Protein AF-A0A1G7J253-F1 (afdb_monomer_lite)

Structure (mmCIF, N/CA/C/O backbone):
data_AF-A0A1G7J253-F1
#
_entry.id   AF-A0A1G7J253-F1
#
loop_
_atom_site.group_PDB
_atom_site.id
_atom_site.type_symbol
_atom_site.label_atom_id
_atom_site.label_alt_id
_atom_site.label_comp_id
_atom_site.label_asym_id
_atom_site.label_entity_id
_atom_site.label_seq_id
_atom_site.pdbx_PDB_ins_code
_atom_site.Cartn_x
_atom_site.Cartn_y
_atom_site.Cartn_z
_atom_site.occupancy
_atom_site.B_iso_or_equiv
_atom_site.auth_seq_id
_atom_site.auth_comp_id
_atom_site.auth_asym_id
_atom_site.auth_atom_id
_atom_site.pdbx_PDB_model_num
ATOM 1 N N . MET A 1 1 ? -5.969 12.568 1.006 1.00 63.97 1 MET A N 1
ATOM 2 C CA . MET A 1 1 ? -5.201 11.678 1.886 1.00 63.97 1 MET A CA 1
ATOM 3 C C . MET A 1 1 ? -4.570 12.498 2.996 1.00 63.97 1 MET A C 1
ATOM 5 O O . MET A 1 1 ? -4.062 13.584 2.707 1.00 63.97 1 MET A O 1
ATOM 9 N N . LEU A 1 2 ? -4.660 11.996 4.223 1.00 80.69 2 LEU A N 1
ATOM 10 C CA . LEU A 1 2 ? -4.267 12.603 5.493 1.00 80.69 2 LEU A CA 1
ATOM 11 C C . LEU A 1 2 ? -3.239 11.713 6.224 1.00 80.69 2 LEU A C 1
ATOM 13 O O . LEU A 1 2 ? -3.045 10.557 5.842 1.00 80.69 2 LEU A O 1
ATOM 17 N N . PRO A 1 3 ? -2.541 12.228 7.255 1.00 84.62 3 PRO A N 1
ATOM 18 C CA . PRO A 1 3 ? -1.717 11.389 8.123 1.00 84.62 3 PRO A CA 1
ATOM 19 C C . PRO A 1 3 ? -2.526 10.208 8.672 1.00 84.62 3 PRO A C 1
ATOM 21 O O . PRO A 1 3 ? -3.642 10.406 9.145 1.00 84.62 3 PRO A O 1
ATOM 24 N N . GLY A 1 4 ? -1.973 8.996 8.608 1.00 83.19 4 GLY A N 1
ATOM 25 C CA . GLY A 1 4 ? -2.705 7.775 8.965 1.00 83.19 4 GLY A CA 1
ATOM 26 C C . GLY A 1 4 ? -3.265 6.997 7.770 1.00 83.19 4 GLY A C 1
ATOM 27 O O . GLY A 1 4 ? -3.547 5.808 7.913 1.00 83.19 4 GLY A O 1
ATOM 28 N N . ASP A 1 5 ? -3.329 7.588 6.577 1.00 87.88 5 ASP A N 1
ATOM 29 C CA . ASP A 1 5 ? -3.845 6.881 5.404 1.00 87.88 5 ASP A CA 1
ATOM 30 C C . ASP A 1 5 ? -2.861 5.850 4.847 1.00 87.88 5 ASP A C 1
ATOM 32 O O . ASP A 1 5 ? -1.646 6.047 4.836 1.00 87.88 5 ASP A O 1
ATOM 36 N N . VAL A 1 6 ? -3.409 4.754 4.326 1.00 89.94 6 VAL A N 1
ATOM 37 C CA . VAL A 1 6 ? -2.677 3.756 3.543 1.00 89.94 6 VAL A CA 1
ATOM 38 C C . VAL A 1 6 ? -2.949 4.009 2.065 1.00 89.94 6 VAL A C 1
ATOM 40 O O . VAL A 1 6 ? -4.102 4.149 1.656 1.00 89.94 6 VAL A O 1
ATOM 43 N N . TYR A 1 7 ? -1.895 4.059 1.250 1.00 92.31 7 TYR A N 1
ATOM 44 C CA . TYR A 1 7 ? -2.049 4.138 -0.200 1.00 92.31 7 TYR A CA 1
ATOM 45 C C . TYR A 1 7 ? -2.427 2.755 -0.741 1.00 92.31 7 TYR A C 1
ATOM 47 O O . TYR A 1 7 ? -1.712 1.785 -0.494 1.00 92.31 7 TYR A O 1
ATOM 55 N N . VAL A 1 8 ? -3.553 2.652 -1.446 1.00 93.94 8 VAL A N 1
ATOM 56 C CA . VAL A 1 8 ? -4.046 1.387 -2.004 1.00 93.94 8 VAL A CA 1
ATOM 57 C C . VAL A 1 8 ? -4.279 1.556 -3.496 1.00 93.94 8 VAL A C 1
ATOM 59 O O . VAL A 1 8 ? -4.970 2.485 -3.912 1.00 93.94 8 VAL A O 1
ATOM 62 N N . GLU A 1 9 ? -3.716 0.652 -4.288 1.00 93.44 9 GLU A N 1
ATOM 63 C CA . GLU A 1 9 ? -3.765 0.729 -5.742 1.00 93.44 9 GLU A CA 1
ATOM 64 C C . GLU A 1 9 ? -3.839 -0.659 -6.390 1.00 93.44 9 GLU A C 1
ATOM 66 O O . GLU A 1 9 ? -3.273 -1.641 -5.896 1.00 93.44 9 GLU A O 1
ATOM 71 N N . ASP A 1 10 ? -4.539 -0.710 -7.525 1.00 93.69 10 ASP A N 1
ATOM 72 C CA . ASP A 1 10 ? -4.651 -1.880 -8.382 1.00 93.69 10 ASP A CA 1
ATOM 73 C C . ASP A 1 10 ? -3.981 -1.656 -9.747 1.00 93.69 10 ASP A C 1
ATOM 75 O O . ASP A 1 10 ? -4.455 -0.842 -10.533 1.00 93.69 10 ASP A O 1
ATOM 79 N N . SER A 1 11 ? -2.932 -2.437 -10.028 1.00 92.75 11 SER A N 1
ATOM 80 C CA . SER A 1 11 ? -2.239 -2.524 -11.325 1.00 92.75 11 SER A CA 1
ATOM 81 C C . SER A 1 11 ? -2.455 -3.902 -11.954 1.00 92.75 11 SER A C 1
ATOM 83 O O . SER A 1 11 ? -1.532 -4.556 -12.433 1.00 92.75 11 SER A O 1
ATOM 85 N N . PHE A 1 12 ? -3.684 -4.422 -11.873 1.00 91.56 12 PHE A N 1
ATOM 86 C CA . PHE A 1 12 ? -4.101 -5.702 -12.463 1.00 91.56 12 PHE A CA 1
ATOM 87 C C . PHE A 1 12 ? -3.322 -6.942 -11.976 1.00 91.56 12 PHE A C 1
ATOM 89 O O . PHE A 1 12 ? -3.494 -8.036 -12.514 1.00 91.56 12 PHE A O 1
ATOM 96 N N . GLY A 1 13 ? -2.487 -6.818 -10.939 1.00 92.12 13 GLY A N 1
ATOM 97 C CA . GLY A 1 13 ? -1.540 -7.854 -10.525 1.00 92.12 13 GLY A CA 1
ATOM 98 C C . GLY A 1 13 ? -0.345 -8.019 -11.471 1.00 92.12 13 GLY A C 1
ATOM 99 O O . GLY A 1 13 ? 0.293 -9.072 -11.444 1.00 92.12 13 GLY A O 1
ATOM 100 N N . LYS A 1 14 ? -0.057 -7.019 -12.311 1.00 93.06 14 LYS A N 1
ATOM 101 C CA . LYS A 1 14 ? 1.008 -7.044 -13.315 1.00 93.06 14 LYS A CA 1
ATOM 102 C C . LYS A 1 14 ? 2.386 -7.085 -12.640 1.00 93.06 14 LYS A C 1
ATOM 104 O O . LYS A 1 14 ? 2.665 -6.307 -11.728 1.00 93.06 14 LYS A O 1
ATOM 109 N N . ILE A 1 15 ? 3.238 -8.024 -13.069 1.00 93.19 15 ILE A N 1
ATOM 110 C CA . ILE A 1 15 ? 4.608 -8.180 -12.550 1.00 93.19 15 ILE A CA 1
ATOM 111 C C . ILE A 1 15 ? 5.617 -7.567 -13.513 1.00 93.19 15 ILE A C 1
ATOM 113 O O . ILE A 1 15 ? 6.296 -6.607 -13.155 1.00 93.19 15 ILE A O 1
ATOM 117 N N . ASP A 1 16 ? 5.690 -8.084 -14.736 1.00 93.00 16 ASP A N 1
ATOM 118 C CA . ASP A 1 16 ? 6.492 -7.469 -15.788 1.00 93.00 16 ASP A CA 1
ATOM 119 C C . ASP A 1 16 ? 5.821 -6.181 -16.263 1.00 93.00 16 ASP A C 1
ATOM 121 O O . ASP A 1 16 ? 4.620 -6.164 -16.510 1.00 93.00 16 ASP A O 1
ATOM 125 N N . ALA A 1 17 ? 6.583 -5.096 -16.326 1.00 89.38 17 ALA A N 1
ATOM 126 C CA . ALA A 1 17 ? 6.121 -3.747 -16.631 1.00 89.38 17 ALA A CA 1
ATOM 127 C C . ALA A 1 17 ? 4.981 -3.195 -15.742 1.00 89.38 17 ALA A C 1
ATOM 129 O O . ALA A 1 17 ? 4.347 -2.205 -16.095 1.00 89.38 17 ALA A O 1
ATOM 130 N N . GLY A 1 18 ? 4.738 -3.796 -14.570 1.00 86.69 18 GLY A N 1
ATOM 131 C CA . GLY A 1 18 ? 3.723 -3.376 -13.586 1.00 86.69 18 GLY A CA 1
ATOM 132 C C . GLY A 1 18 ? 4.281 -2.551 -12.422 1.00 86.69 18 GLY A C 1
ATOM 133 O O . GLY A 1 18 ? 3.703 -2.514 -11.340 1.00 86.69 18 GLY A O 1
ATOM 134 N N . THR A 1 19 ? 5.452 -1.937 -12.598 1.00 87.69 19 THR A N 1
ATOM 135 C CA . THR A 1 19 ? 6.274 -1.388 -11.508 1.00 87.69 19 THR A CA 1
ATOM 136 C C . THR A 1 19 ? 6.030 0.100 -11.246 1.00 87.69 19 THR A C 1
ATOM 138 O O . THR A 1 19 ? 6.974 0.905 -11.312 1.00 87.69 19 THR A O 1
ATOM 141 N N . LEU A 1 20 ? 4.789 0.510 -10.957 1.00 87.88 20 LEU A N 1
ATOM 142 C CA . LEU A 1 20 ? 4.548 1.898 -10.531 1.00 87.88 20 LEU A CA 1
ATOM 143 C C . LEU A 1 20 ? 5.233 2.177 -9.183 1.00 87.88 20 LEU A C 1
ATOM 145 O O . LEU A 1 20 ? 5.780 3.263 -8.957 1.00 87.88 20 LEU A O 1
ATOM 149 N N . MET A 1 21 ? 5.273 1.174 -8.301 1.00 92.44 21 MET A N 1
ATOM 150 C CA . MET A 1 21 ? 5.865 1.312 -6.980 1.00 92.44 21 MET A CA 1
ATOM 151 C C . MET A 1 21 ? 7.396 1.319 -7.013 1.00 92.44 21 MET A C 1
ATOM 153 O O . MET A 1 21 ? 8.055 0.289 -7.142 1.00 92.44 21 MET A O 1
ATOM 157 N N . GLY A 1 22 ? 7.970 2.512 -6.854 1.00 90.25 22 GLY A N 1
ATOM 158 C CA . GLY A 1 22 ? 9.411 2.742 -6.763 1.00 90.25 22 GLY A CA 1
ATOM 159 C C . GLY A 1 22 ? 9.788 3.706 -5.637 1.00 90.25 22 GLY A C 1
ATOM 160 O O . GLY A 1 22 ? 8.933 4.279 -4.964 1.00 90.25 22 GLY A O 1
ATOM 161 N N . ALA A 1 23 ? 11.092 3.929 -5.455 1.00 90.75 23 ALA A N 1
ATOM 162 C CA . ALA A 1 23 ? 11.640 4.690 -4.326 1.00 90.75 23 ALA A CA 1
ATOM 163 C C . ALA A 1 23 ? 11.072 6.116 -4.175 1.00 90.75 23 ALA A C 1
ATOM 165 O O . ALA A 1 23 ? 10.816 6.558 -3.057 1.00 90.75 23 ALA A O 1
ATOM 166 N N . ILE A 1 24 ? 10.851 6.830 -5.286 1.00 92.38 24 ILE A N 1
ATOM 167 C CA . ILE A 1 24 ? 10.324 8.207 -5.274 1.00 92.38 24 ILE A CA 1
ATOM 168 C C . ILE A 1 24 ? 8.884 8.229 -4.760 1.00 92.38 24 ILE A C 1
ATOM 170 O O . ILE A 1 24 ? 8.550 9.024 -3.879 1.00 92.38 24 ILE A O 1
ATOM 174 N N . LEU A 1 25 ? 8.039 7.340 -5.288 1.00 92.00 25 LEU A N 1
ATOM 175 C CA . LEU A 1 25 ? 6.645 7.238 -4.876 1.00 92.00 25 LEU A CA 1
ATOM 176 C C . LEU A 1 25 ? 6.543 6.771 -3.420 1.00 92.00 25 LEU A C 1
ATOM 178 O O . LEU A 1 25 ? 5.848 7.408 -2.634 1.00 92.00 25 LEU A O 1
ATOM 182 N N . ALA A 1 26 ? 7.316 5.754 -3.029 1.00 91.94 26 ALA A N 1
ATOM 183 C CA . ALA A 1 26 ? 7.397 5.286 -1.646 1.00 91.94 26 ALA A CA 1
ATOM 184 C C . ALA A 1 26 ? 7.795 6.410 -0.674 1.00 91.94 26 ALA A C 1
ATOM 186 O O . ALA A 1 26 ? 7.135 6.621 0.343 1.00 91.94 26 ALA A O 1
ATOM 187 N N . THR A 1 27 ? 8.825 7.190 -1.019 1.00 92.62 27 THR A N 1
ATOM 188 C CA . THR A 1 27 ? 9.256 8.343 -0.211 1.00 92.62 27 THR A CA 1
ATOM 189 C C . THR A 1 27 ? 8.151 9.392 -0.121 1.00 92.62 27 THR A C 1
ATOM 191 O O . THR A 1 27 ? 7.859 9.885 0.962 1.00 92.62 27 THR A O 1
ATOM 194 N N . SER A 1 28 ? 7.483 9.692 -1.237 1.00 91.81 28 SER A N 1
ATOM 195 C CA . SER A 1 28 ? 6.405 10.687 -1.286 1.00 91.81 28 SER A CA 1
ATOM 196 C C . SER A 1 28 ? 5.186 10.277 -0.454 1.00 91.81 28 SER A C 1
ATOM 198 O O . SER A 1 28 ? 4.612 11.114 0.241 1.00 91.81 28 SER A O 1
ATOM 200 N N . ILE A 1 29 ? 4.799 8.998 -0.499 1.00 89.38 29 ILE A N 1
ATOM 201 C CA . ILE A 1 29 ? 3.725 8.431 0.330 1.00 89.38 29 ILE A CA 1
ATOM 202 C C . ILE A 1 29 ? 4.110 8.548 1.805 1.00 89.38 29 ILE A C 1
ATOM 204 O O . ILE A 1 29 ? 3.355 9.110 2.601 1.00 89.38 29 ILE A O 1
ATOM 208 N N . TYR A 1 30 ? 5.309 8.083 2.162 1.00 90.69 30 TYR A N 1
ATOM 209 C CA . TYR A 1 30 ? 5.749 8.065 3.550 1.00 90.69 30 TYR A CA 1
ATOM 210 C C . TYR A 1 30 ? 5.869 9.473 4.143 1.00 90.69 30 TYR A C 1
ATOM 212 O O . TYR A 1 30 ? 5.351 9.727 5.228 1.00 90.69 30 TYR A O 1
ATOM 220 N N . SER A 1 31 ? 6.471 10.417 3.415 1.00 89.38 31 SER A N 1
ATOM 221 C CA . SER A 1 31 ? 6.616 11.807 3.861 1.00 89.38 31 SER A CA 1
ATOM 222 C C . SER A 1 31 ? 5.283 12.525 4.072 1.00 89.38 31 SER A C 1
ATOM 224 O O . SER A 1 31 ? 5.233 13.478 4.844 1.00 89.38 31 SER A O 1
ATOM 226 N N . ARG A 1 32 ? 4.209 12.102 3.393 1.00 86.31 32 ARG A N 1
ATOM 227 C CA . ARG A 1 32 ? 2.893 12.745 3.503 1.00 86.31 32 ARG A CA 1
ATOM 228 C C . ARG A 1 32 ? 1.976 12.090 4.527 1.00 86.31 32 ARG A C 1
ATOM 230 O O . ARG A 1 32 ? 1.216 12.804 5.174 1.00 86.31 32 ARG A O 1
ATOM 237 N N . PHE A 1 33 ? 2.013 10.764 4.652 1.00 82.50 33 PHE A N 1
ATOM 238 C CA . PHE A 1 33 ? 0.999 10.025 5.416 1.00 82.50 33 PHE A CA 1
ATOM 239 C C . PHE A 1 33 ? 1.570 9.221 6.582 1.00 82.50 33 PHE A C 1
ATOM 241 O O . PHE A 1 33 ? 0.814 8.794 7.452 1.00 82.50 33 PHE A O 1
ATOM 248 N N . GLY A 1 34 ? 2.893 9.029 6.623 1.00 83.50 34 GLY A N 1
ATOM 249 C CA . GLY A 1 34 ? 3.576 8.288 7.686 1.00 83.50 34 GLY A CA 1
ATOM 250 C C . GLY A 1 34 ? 3.313 6.779 7.681 1.00 83.50 34 GLY A C 1
ATOM 251 O O . GLY A 1 34 ? 3.699 6.091 8.622 1.00 83.50 34 GLY A O 1
ATOM 252 N N . ASN A 1 35 ? 2.666 6.264 6.634 1.00 86.88 35 ASN A N 1
ATOM 253 C CA . ASN A 1 35 ? 2.254 4.872 6.491 1.00 86.88 35 ASN A CA 1
ATOM 254 C C . ASN A 1 35 ? 2.745 4.272 5.170 1.00 86.88 35 ASN A C 1
ATOM 256 O O . ASN A 1 35 ? 3.560 4.854 4.453 1.00 86.88 35 ASN A O 1
ATOM 260 N N . GLY A 1 36 ? 2.283 3.053 4.912 1.00 89.44 36 GLY A N 1
ATOM 261 C CA . GLY A 1 36 ? 2.703 2.209 3.813 1.00 89.44 36 GLY A CA 1
ATOM 262 C C . GLY A 1 36 ? 1.799 2.211 2.584 1.00 89.44 36 GLY A C 1
ATOM 263 O O . GLY A 1 36 ? 0.937 3.072 2.389 1.00 89.44 36 GLY A O 1
ATOM 264 N N . VAL A 1 37 ? 2.008 1.177 1.774 1.00 92.38 37 VAL A N 1
ATOM 265 C CA . VAL A 1 37 ? 1.284 0.906 0.536 1.00 92.38 37 VAL A CA 1
ATOM 266 C C . VAL A 1 37 ? 0.792 -0.538 0.466 1.00 92.38 37 VAL A C 1
ATOM 268 O O . VAL A 1 37 ? 1.500 -1.469 0.854 1.00 92.38 37 VAL A O 1
ATOM 271 N N . VAL A 1 38 ? -0.401 -0.710 -0.098 1.00 93.69 38 VAL A N 1
ATOM 272 C CA . VAL A 1 38 ? -0.890 -1.961 -0.677 1.00 93.69 38 VAL A CA 1
ATOM 273 C C . VAL A 1 38 ? -1.006 -1.774 -2.187 1.00 93.69 38 VAL A C 1
ATOM 275 O O . VAL A 1 38 ? -1.847 -1.015 -2.657 1.00 93.69 38 VAL A O 1
ATOM 278 N N . PHE A 1 39 ? -0.164 -2.461 -2.949 1.00 93.38 39 PHE A N 1
ATOM 279 C CA . PHE A 1 39 ? -0.086 -2.326 -4.399 1.00 93.38 39 PHE A CA 1
ATOM 280 C C . PHE A 1 39 ? -0.290 -3.689 -5.061 1.00 93.38 39 PHE A C 1
ATOM 282 O O . PHE A 1 39 ? 0.513 -4.608 -4.887 1.00 93.38 39 PHE A O 1
ATOM 289 N N . ASN A 1 40 ? -1.373 -3.845 -5.826 1.00 94.19 40 ASN A N 1
ATOM 290 C CA . ASN A 1 40 ? -1.621 -5.061 -6.600 1.00 94.19 40 ASN A CA 1
ATOM 291 C C . ASN A 1 40 ? -0.840 -5.032 -7.925 1.00 94.19 40 ASN A C 1
ATOM 293 O O . ASN A 1 40 ? -1.425 -4.979 -9.003 1.00 94.19 40 ASN A O 1
ATOM 297 N N . GLY A 1 41 ? 0.483 -5.074 -7.812 1.00 92.81 41 GLY A N 1
ATOM 298 C CA . GLY A 1 41 ? 1.459 -5.100 -8.900 1.00 92.81 41 GLY A CA 1
ATOM 299 C C . GLY A 1 41 ? 2.861 -5.334 -8.332 1.00 92.81 41 GLY A C 1
ATOM 300 O O . GLY A 1 41 ? 2.999 -5.669 -7.149 1.00 92.81 41 GLY A O 1
ATOM 301 N N . SER A 1 42 ? 3.905 -5.175 -9.142 1.00 93.44 42 SER A N 1
ATOM 302 C CA . SER A 1 42 ? 5.293 -5.347 -8.698 1.00 93.44 42 SER A CA 1
ATOM 303 C C . SER A 1 42 ? 5.954 -4.049 -8.223 1.00 93.44 42 SER A C 1
ATOM 305 O O . SER A 1 42 ? 5.621 -2.952 -8.652 1.00 93.44 42 SER A O 1
ATOM 307 N N . ALA A 1 43 ? 6.935 -4.142 -7.330 1.00 92.88 43 ALA A N 1
ATOM 308 C CA . ALA A 1 43 ? 7.775 -2.995 -6.984 1.00 92.88 43 ALA A CA 1
ATOM 309 C C . ALA A 1 43 ? 9.173 -3.087 -7.590 1.00 92.88 43 ALA A C 1
ATOM 311 O O . ALA A 1 43 ? 9.671 -4.155 -7.943 1.00 92.88 43 ALA A O 1
ATOM 312 N N . ARG A 1 44 ? 9.842 -1.938 -7.629 1.00 93.25 44 ARG A N 1
ATOM 313 C CA . ARG A 1 44 ? 11.251 -1.801 -8.001 1.00 93.25 44 ARG A CA 1
ATOM 314 C C . ARG A 1 44 ? 12.022 -1.009 -6.952 1.00 93.25 44 ARG A C 1
ATOM 316 O O . ARG A 1 44 ? 11.442 -0.390 -6.064 1.00 93.25 44 ARG A O 1
ATOM 323 N N . ASN A 1 45 ? 13.349 -0.990 -7.078 1.00 89.69 45 ASN A N 1
ATOM 324 C CA . ASN A 1 45 ? 14.245 -0.242 -6.185 1.00 89.69 45 ASN A CA 1
ATOM 325 C C . ASN A 1 45 ? 14.126 -0.666 -4.704 1.00 89.69 45 ASN A C 1
ATOM 327 O O . ASN A 1 45 ? 14.146 0.172 -3.800 1.00 89.69 45 ASN A O 1
ATOM 331 N N . LEU A 1 46 ? 14.043 -1.979 -4.465 1.00 86.56 46 LEU A N 1
ATOM 332 C CA . LEU A 1 46 ? 13.933 -2.605 -3.144 1.00 86.56 46 LEU A CA 1
ATOM 333 C C . LEU A 1 46 ? 14.908 -2.059 -2.099 1.00 86.56 46 LEU A C 1
ATOM 335 O O . LEU A 1 46 ? 14.514 -1.770 -0.973 1.00 86.56 46 LEU A O 1
ATOM 339 N N . GLU A 1 47 ? 16.173 -1.883 -2.480 1.00 88.88 47 GLU A N 1
ATOM 340 C CA . GLU A 1 47 ? 17.213 -1.391 -1.576 1.00 88.88 47 GLU A CA 1
ATOM 341 C C . GLU A 1 47 ? 16.900 0.019 -1.055 1.00 88.88 47 GLU A C 1
ATOM 343 O O . GLU A 1 47 ? 17.110 0.324 0.117 1.00 88.88 47 GLU A O 1
ATOM 348 N N . SER A 1 48 ? 16.375 0.894 -1.915 1.00 90.00 48 SER A N 1
ATOM 349 C CA . SER A 1 48 ? 16.000 2.255 -1.535 1.00 90.00 48 SER A CA 1
ATOM 350 C C . SER A 1 48 ? 14.728 2.269 -0.692 1.00 90.00 48 SER A C 1
ATOM 352 O O . SER A 1 48 ? 14.674 2.988 0.301 1.00 90.00 48 SER A O 1
ATOM 354 N N . ILE A 1 49 ? 13.727 1.459 -1.054 1.00 88.44 49 ILE A N 1
ATOM 355 C CA . ILE A 1 49 ? 12.467 1.355 -0.305 1.00 88.44 49 ILE A CA 1
ATOM 356 C C . ILE A 1 49 ? 12.727 0.805 1.105 1.00 88.44 49 ILE A C 1
ATOM 358 O O . ILE A 1 49 ? 12.238 1.369 2.080 1.00 88.44 49 ILE A O 1
ATOM 362 N N . GLY A 1 50 ? 13.566 -0.226 1.236 1.00 87.25 50 GLY A N 1
ATOM 363 C CA . GLY A 1 50 ? 13.916 -0.831 2.526 1.00 87.25 50 GLY A CA 1
ATOM 364 C C . GLY A 1 50 ? 14.664 0.101 3.488 1.00 87.25 50 GLY A C 1
ATOM 365 O O . GLY A 1 50 ? 14.687 -0.151 4.691 1.00 87.25 50 GLY A O 1
ATOM 366 N N . LYS A 1 51 ? 15.246 1.205 2.996 1.00 91.94 51 LYS A N 1
ATOM 367 C CA . LYS A 1 51 ? 15.891 2.232 3.837 1.00 91.94 51 LYS A CA 1
ATOM 368 C C . LYS A 1 51 ? 14.882 3.173 4.508 1.00 91.94 51 LYS A C 1
ATOM 370 O O . LYS A 1 51 ? 15.247 3.868 5.458 1.00 91.94 51 LYS A O 1
ATOM 375 N N . ILE A 1 52 ? 13.626 3.200 4.055 1.00 88.88 52 ILE A N 1
ATOM 376 C CA . ILE A 1 52 ? 12.578 4.060 4.613 1.00 88.88 52 ILE A CA 1
ATOM 377 C C . ILE A 1 52 ? 12.041 3.419 5.901 1.00 88.88 52 ILE A C 1
ATOM 379 O O . ILE A 1 52 ? 11.134 2.588 5.891 1.00 88.88 52 ILE A O 1
ATOM 383 N N . LYS A 1 53 ? 12.622 3.795 7.046 1.00 88.00 53 LYS A N 1
ATOM 384 C CA . LYS A 1 53 ? 12.222 3.262 8.359 1.00 88.00 53 LYS A CA 1
ATOM 385 C C . LYS A 1 53 ? 10.748 3.549 8.637 1.00 88.00 53 LYS A C 1
ATOM 387 O O . LYS A 1 53 ? 10.372 4.711 8.705 1.00 88.00 53 LYS A O 1
ATOM 392 N N . GLY A 1 54 ? 9.960 2.500 8.872 1.00 85.12 54 GLY A N 1
ATOM 393 C CA . GLY A 1 54 ? 8.531 2.596 9.197 1.00 85.12 54 GLY A CA 1
ATOM 394 C C . GLY A 1 54 ? 7.594 2.454 7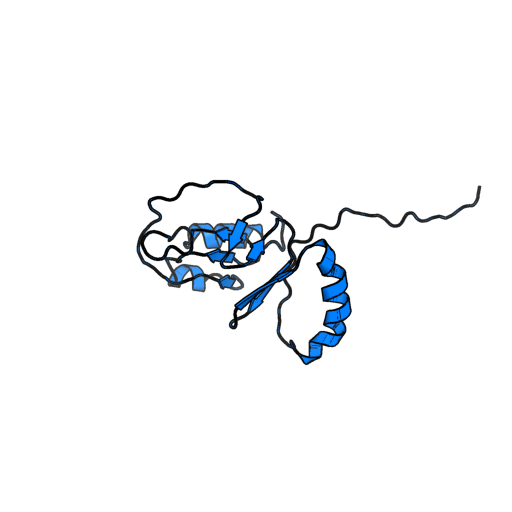.995 1.00 85.12 54 GLY A C 1
ATOM 395 O O . GLY A 1 54 ? 6.393 2.285 8.195 1.00 85.12 54 GLY A O 1
ATOM 396 N N . PHE A 1 55 ? 8.127 2.458 6.771 1.00 87.44 55 PHE A N 1
ATOM 397 C CA . PHE A 1 55 ? 7.343 2.231 5.565 1.00 87.44 55 PHE A CA 1
ATOM 398 C C . PHE A 1 55 ? 7.107 0.736 5.344 1.00 87.44 55 PHE A C 1
ATOM 400 O O . PHE A 1 55 ? 8.052 -0.047 5.260 1.00 87.44 55 PHE A O 1
ATOM 407 N N . ASN A 1 56 ? 5.840 0.347 5.223 1.00 86.62 56 ASN A N 1
ATOM 408 C CA . ASN A 1 56 ? 5.452 -1.023 4.901 1.00 86.62 56 ASN A CA 1
ATOM 409 C C . ASN A 1 56 ? 4.941 -1.074 3.462 1.00 86.62 56 ASN A C 1
ATOM 411 O O . ASN A 1 56 ? 4.042 -0.318 3.108 1.00 86.62 56 ASN A O 1
ATOM 415 N N . ALA A 1 57 ? 5.474 -1.973 2.642 1.00 89.88 57 ALA A N 1
ATOM 416 C CA . ALA A 1 57 ? 5.002 -2.173 1.277 1.00 89.88 57 ALA A CA 1
ATOM 417 C C . ALA A 1 57 ? 4.509 -3.605 1.103 1.00 89.88 57 ALA A C 1
ATOM 419 O O . ALA A 1 57 ? 5.277 -4.551 1.262 1.00 89.88 57 ALA A O 1
ATOM 420 N N . PHE A 1 58 ? 3.235 -3.748 0.754 1.00 91.75 58 PHE A N 1
ATOM 421 C CA . PHE A 1 58 ? 2.647 -5.013 0.343 1.00 91.75 58 PHE A CA 1
ATOM 422 C C . PHE A 1 58 ? 2.466 -4.982 -1.165 1.00 91.75 58 PHE A C 1
ATOM 424 O O . PHE A 1 58 ? 1.659 -4.211 -1.681 1.00 91.75 58 PHE A O 1
ATOM 431 N N . VAL A 1 59 ? 3.253 -5.796 -1.856 1.00 92.56 59 VAL A N 1
ATOM 432 C CA . VAL A 1 59 ? 3.314 -5.862 -3.318 1.00 92.56 59 VAL A CA 1
ATOM 433 C C . VAL A 1 59 ? 3.213 -7.315 -3.759 1.00 92.56 59 VAL A C 1
ATOM 435 O O . VAL A 1 59 ? 3.408 -8.221 -2.948 1.00 92.56 59 VAL A O 1
ATOM 438 N N . ARG A 1 60 ? 2.886 -7.555 -5.029 1.00 91.25 60 ARG A N 1
ATOM 439 C CA . ARG A 1 60 ? 2.778 -8.919 -5.562 1.00 91.25 60 ARG A CA 1
ATOM 440 C C . ARG A 1 60 ? 4.131 -9.586 -5.755 1.00 91.25 60 ARG A C 1
ATOM 442 O O . ARG A 1 60 ? 4.258 -10.758 -5.426 1.00 91.25 60 ARG A O 1
ATOM 449 N N . ASP A 1 61 ? 5.094 -8.848 -6.294 1.00 93.44 61 ASP A N 1
ATOM 450 C CA . ASP A 1 61 ? 6.463 -9.313 -6.522 1.00 93.44 61 ASP A CA 1
ATOM 451 C C . ASP A 1 61 ? 7.387 -8.113 -6.797 1.00 93.44 61 ASP A C 1
ATOM 453 O O . ASP A 1 61 ? 7.000 -6.953 -6.617 1.00 93.44 61 ASP A O 1
ATOM 457 N N . PHE A 1 62 ? 8.599 -8.379 -7.268 1.00 91.56 62 PHE A N 1
ATOM 458 C CA . PHE A 1 62 ? 9.578 -7.384 -7.664 1.00 91.56 62 PHE A CA 1
ATOM 459 C C . PHE A 1 62 ? 10.020 -7.592 -9.103 1.00 91.56 62 PHE A C 1
ATOM 461 O O . PHE A 1 62 ? 10.286 -8.711 -9.535 1.00 91.56 62 PHE A O 1
ATOM 468 N N . HIS A 1 63 ? 10.138 -6.496 -9.845 1.00 93.19 63 HIS A N 1
ATOM 469 C CA . HIS A 1 63 ? 10.607 -6.536 -11.223 1.00 93.19 63 HIS A CA 1
ATOM 470 C C . HIS A 1 63 ? 11.434 -5.277 -11.538 1.00 93.19 63 HIS A C 1
ATOM 472 O O . HIS A 1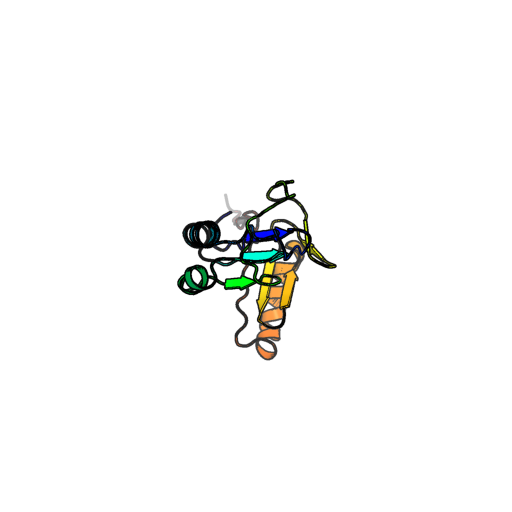 63 ? 11.130 -4.205 -11.014 1.00 93.19 63 HIS A O 1
ATOM 478 N N . PRO A 1 64 ? 12.516 -5.365 -12.335 1.00 90.06 64 PRO A N 1
ATOM 479 C CA . PRO A 1 64 ? 13.374 -4.215 -12.630 1.00 90.06 64 PRO A CA 1
ATOM 480 C C . PRO A 1 64 ? 12.841 -3.304 -13.747 1.00 90.06 64 PRO A C 1
ATOM 482 O O . PRO A 1 64 ? 13.448 -2.264 -14.002 1.00 90.06 64 PRO A O 1
ATOM 485 N N . SER A 1 65 ? 11.756 -3.690 -14.426 1.00 90.25 65 SER A N 1
ATOM 486 C CA . SER A 1 65 ? 11.128 -2.901 -15.496 1.00 90.25 65 SER A CA 1
ATOM 487 C C . SER A 1 65 ? 10.643 -1.531 -15.004 1.00 90.25 65 SER A C 1
ATOM 489 O O . SER A 1 65 ? 10.673 -1.219 -13.813 1.00 90.25 65 SER A O 1
ATOM 491 N N . PHE A 1 66 ? 10.178 -0.706 -15.939 1.00 87.88 66 PHE A N 1
ATOM 492 C CA . PHE A 1 66 ? 9.360 0.468 -15.645 1.00 87.88 66 PHE A CA 1
ATOM 493 C C . PHE A 1 66 ? 7.895 0.189 -16.005 1.00 87.88 66 PHE A C 1
ATOM 495 O O . PHE A 1 66 ? 7.588 -0.853 -16.573 1.00 87.88 66 PHE A O 1
ATOM 502 N N . LEU A 1 67 ? 6.987 1.086 -15.616 1.00 91.69 67 LEU A N 1
ATOM 503 C CA . LEU A 1 67 ? 5.558 0.928 -15.880 1.00 91.69 67 LEU A CA 1
ATOM 504 C C . LEU A 1 67 ? 5.260 1.072 -17.380 1.00 91.69 67 LEU A C 1
ATOM 506 O O . LEU A 1 67 ? 5.582 2.110 -17.960 1.00 91.69 67 LEU A O 1
ATOM 510 N N . GLU A 1 68 ? 4.588 0.087 -17.973 1.00 93.00 68 GLU A N 1
ATOM 511 C CA . GLU A 1 68 ? 4.113 0.136 -19.361 1.00 93.00 68 GLU A CA 1
ATOM 512 C C . GLU A 1 68 ? 2.663 -0.346 -19.468 1.00 93.00 68 GLU A C 1
ATOM 514 O O . GLU A 1 68 ? 2.211 -1.181 -18.685 1.00 93.00 68 GLU A O 1
ATOM 519 N N . GLU A 1 69 ? 1.949 0.144 -20.486 1.00 90.94 69 GLU A N 1
ATOM 520 C CA . GLU A 1 69 ? 0.579 -0.275 -20.844 1.00 90.94 69 GLU A CA 1
ATOM 521 C C . GLU A 1 69 ? -0.472 -0.090 -19.733 1.00 90.94 69 GLU A C 1
ATOM 523 O O . GLU A 1 69 ? -1.511 -0.748 -19.729 1.00 90.94 69 GLU A O 1
ATOM 528 N N . GLU A 1 70 ? -0.228 0.828 -18.801 1.00 90.12 70 GLU A N 1
ATOM 529 C CA . GLU A 1 70 ? -1.168 1.195 -17.746 1.00 90.12 70 GLU A CA 1
ATOM 530 C C . GLU A 1 70 ? -1.450 2.698 -17.780 1.00 90.12 70 GLU A C 1
ATOM 532 O O . GLU A 1 70 ? -0.572 3.518 -18.059 1.00 90.12 70 GLU A O 1
ATOM 537 N N . VAL A 1 71 ? -2.696 3.067 -17.487 1.00 91.12 71 VAL A N 1
ATOM 538 C CA . VAL A 1 71 ? -3.132 4.459 -17.361 1.00 91.12 71 VAL A CA 1
ATOM 539 C C . VAL A 1 71 ? -3.949 4.617 -16.087 1.00 91.12 71 VAL A C 1
ATOM 541 O O . VAL A 1 71 ? -4.755 3.755 -15.736 1.00 91.12 71 VAL A O 1
ATOM 544 N N . LEU A 1 72 ? -3.752 5.736 -15.392 1.00 90.56 72 LEU A N 1
ATOM 545 C CA . LEU A 1 72 ? -4.513 6.055 -14.192 1.00 90.56 72 LEU A CA 1
ATOM 546 C C . LEU A 1 72 ? -5.995 6.250 -14.542 1.00 90.56 72 LEU A C 1
ATOM 548 O O . LEU A 1 72 ? -6.358 7.216 -15.210 1.00 90.56 72 LEU A O 1
ATOM 552 N N . MET A 1 73 ? -6.845 5.356 -14.041 1.00 92.25 73 MET A N 1
ATOM 553 C CA . MET A 1 73 ? -8.291 5.393 -14.294 1.00 92.25 73 MET A CA 1
ATOM 554 C C . MET A 1 73 ? -9.058 6.288 -13.313 1.00 92.25 73 MET A C 1
ATOM 556 O O . MET A 1 73 ? -10.115 6.816 -13.653 1.00 92.25 73 MET A O 1
ATOM 560 N N . GLY A 1 74 ? -8.550 6.474 -12.093 1.00 92.19 74 GLY A N 1
ATOM 561 C CA . GLY A 1 74 ? -9.215 7.280 -11.075 1.00 92.19 74 GLY A CA 1
ATOM 562 C C . GLY A 1 74 ? -8.476 7.285 -9.742 1.00 92.19 74 GLY A C 1
ATOM 563 O O . GLY A 1 74 ? -7.647 6.424 -9.465 1.00 92.19 74 GLY A O 1
ATOM 564 N N . LEU A 1 75 ? -8.792 8.270 -8.902 1.00 91.94 75 LEU A N 1
ATOM 565 C CA . LEU A 1 75 ? -8.284 8.397 -7.535 1.00 91.94 75 LEU A CA 1
ATOM 566 C C . LEU A 1 75 ? -9.465 8.441 -6.571 1.00 91.94 75 LEU A C 1
ATOM 568 O O . LEU A 1 75 ? -10.469 9.083 -6.868 1.00 91.94 75 LEU A O 1
ATOM 572 N N . ASN A 1 76 ? -9.339 7.792 -5.410 1.00 91.44 76 ASN A N 1
ATOM 573 C CA . ASN A 1 76 ? -10.434 7.641 -4.440 1.00 91.44 76 ASN A CA 1
ATOM 574 C C . ASN A 1 76 ? -11.717 7.092 -5.088 1.00 91.44 76 ASN A C 1
ATOM 576 O O . ASN A 1 76 ? -12.819 7.573 -4.833 1.00 91.44 76 ASN A O 1
ATOM 580 N N . THR A 1 77 ? -11.557 6.083 -5.940 1.00 93.81 77 THR A N 1
ATOM 581 C CA . THR A 1 77 ? -12.670 5.347 -6.548 1.00 93.81 77 THR A CA 1
ATOM 582 C C . THR A 1 77 ? -12.677 3.914 -6.021 1.00 93.81 77 THR A C 1
ATOM 584 O O . THR A 1 77 ? -11.633 3.442 -5.566 1.00 93.81 77 THR A O 1
ATOM 587 N N . PRO A 1 78 ? -13.826 3.219 -6.042 1.00 94.19 78 PRO A N 1
ATOM 588 C CA . PRO A 1 78 ? -13.869 1.791 -5.758 1.00 94.19 78 PRO A CA 1
ATOM 589 C C . PRO A 1 78 ? -12.917 1.019 -6.675 1.00 94.19 78 PRO A C 1
ATOM 591 O O . PRO A 1 78 ? -13.000 1.148 -7.896 1.00 94.19 78 PRO A O 1
ATOM 594 N N . ILE A 1 79 ? -12.053 0.191 -6.094 1.00 94.75 79 ILE A N 1
ATOM 595 C CA . ILE A 1 79 ? -11.147 -0.694 -6.840 1.00 94.75 79 ILE A CA 1
ATOM 596 C C . ILE A 1 79 ? -11.364 -2.147 -6.427 1.00 94.75 79 ILE A C 1
ATOM 598 O O . ILE A 1 79 ? -11.937 -2.439 -5.373 1.00 94.75 79 ILE A O 1
ATOM 602 N N . ARG A 1 80 ? -10.899 -3.082 -7.259 1.00 93.25 80 ARG A N 1
ATOM 603 C CA . ARG A 1 80 ? -10.974 -4.514 -6.969 1.00 93.25 80 ARG A CA 1
ATOM 604 C C . ARG A 1 80 ? -9.577 -5.105 -6.886 1.00 93.25 80 ARG A C 1
ATOM 606 O O . ARG A 1 80 ? -8.930 -5.294 -7.903 1.00 93.25 80 ARG A O 1
ATOM 613 N N . ILE A 1 81 ? -9.163 -5.510 -5.691 1.00 92.12 81 ILE A N 1
ATOM 614 C CA . ILE A 1 81 ? -7.899 -6.224 -5.492 1.00 92.12 81 ILE A CA 1
ATOM 615 C C . ILE A 1 81 ? -8.211 -7.701 -5.269 1.00 92.12 81 ILE A C 1
ATOM 617 O O . ILE A 1 81 ? -8.886 -8.080 -4.314 1.00 92.12 81 ILE A O 1
ATOM 621 N N . GLY A 1 82 ? -7.748 -8.569 -6.168 1.00 85.94 82 GLY A N 1
ATOM 622 C CA . GLY A 1 82 ? -8.070 -9.995 -6.092 1.00 85.94 82 GLY A CA 1
ATOM 623 C C . GLY A 1 82 ? -9.586 -10.232 -6.090 1.00 85.94 82 GLY A C 1
ATOM 624 O O . GLY A 1 82 ? -10.267 -9.906 -7.054 1.00 85.94 82 GLY A O 1
ATOM 625 N N . ARG A 1 83 ? -10.136 -10.821 -5.024 1.00 88.81 83 ARG A N 1
ATOM 626 C CA . ARG A 1 83 ? -11.575 -11.149 -4.919 1.00 88.81 83 ARG A CA 1
ATOM 627 C C . ARG A 1 83 ? -12.378 -10.161 -4.067 1.00 88.81 83 ARG A C 1
ATOM 629 O O . ARG A 1 83 ? -13.548 -10.426 -3.810 1.00 88.81 83 ARG A O 1
ATOM 636 N N . VAL A 1 84 ? -11.770 -9.062 -3.626 1.00 92.06 84 VAL A N 1
ATOM 637 C CA . VAL A 1 84 ? -12.401 -8.088 -2.727 1.00 92.06 84 VAL A CA 1
ATOM 638 C C . VAL A 1 84 ? -12.598 -6.740 -3.412 1.00 92.06 84 VAL A C 1
ATOM 640 O O . VAL A 1 84 ? -11.787 -6.327 -4.242 1.00 92.06 84 VAL A O 1
ATOM 643 N N . MET A 1 85 ? -13.694 -6.070 -3.064 1.00 94.06 85 MET A N 1
ATOM 644 C CA . MET A 1 85 ? -13.927 -4.666 -3.392 1.00 94.06 85 MET A CA 1
ATOM 645 C C . MET A 1 85 ? -13.357 -3.818 -2.260 1.00 94.06 85 MET A C 1
ATOM 647 O O . MET A 1 85 ? -13.602 -4.121 -1.095 1.00 94.06 85 MET A O 1
ATOM 651 N N . VAL A 1 86 ? -12.604 -2.783 -2.614 1.00 94.25 86 VAL A N 1
ATOM 652 C CA . VAL A 1 86 ? -12.028 -1.829 -1.670 1.00 94.25 86 VAL A CA 1
ATOM 653 C C . VAL A 1 86 ? -12.633 -0.468 -1.953 1.00 94.25 86 VAL A C 1
ATOM 655 O O . VAL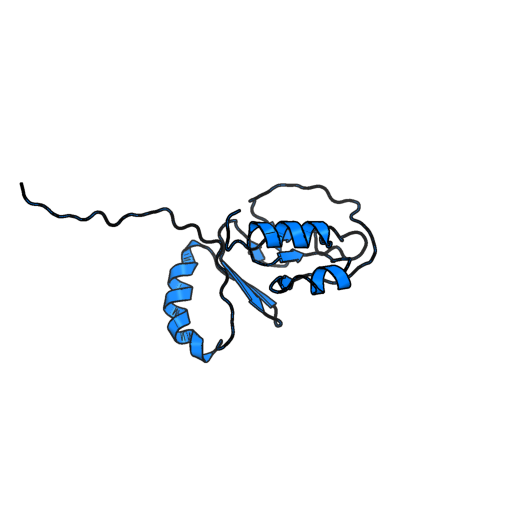 A 1 86 ? -12.603 0.005 -3.094 1.00 94.25 86 VAL A O 1
ATOM 658 N N . LEU A 1 87 ? -13.193 0.151 -0.920 1.00 94.50 87 LEU A N 1
ATOM 659 C CA . LEU A 1 87 ? -13.781 1.477 -0.992 1.00 94.50 87 LEU A CA 1
ATOM 660 C C . LEU A 1 87 ? -12.883 2.498 -0.281 1.00 94.50 87 LEU A C 1
ATOM 662 O O . LEU A 1 87 ? -12.228 2.175 0.714 1.00 94.50 87 LEU A O 1
ATOM 666 N N . PRO A 1 88 ? -12.858 3.756 -0.750 1.00 92.38 88 PRO A N 1
ATOM 667 C CA . PRO A 1 88 ? -12.235 4.835 0.005 1.00 92.38 88 PRO A CA 1
ATOM 668 C C . PRO A 1 88 ? -12.826 4.929 1.421 1.00 92.38 88 PRO A C 1
ATOM 670 O O . PRO A 1 88 ? -14.044 5.003 1.581 1.00 92.38 88 PRO A O 1
ATOM 673 N N . GLY A 1 89 ? -11.957 4.955 2.434 1.00 90.25 89 GLY A N 1
ATOM 674 C CA . GLY A 1 89 ? -12.336 4.998 3.851 1.00 90.25 89 GLY A CA 1
ATOM 675 C C . GLY A 1 89 ? -12.391 3.634 4.546 1.00 90.25 89 GLY A C 1
ATOM 676 O O . GLY A 1 89 ? -12.584 3.591 5.764 1.00 90.25 89 GLY A O 1
ATOM 677 N N . ASP A 1 90 ? -12.206 2.531 3.815 1.00 91.75 90 ASP A N 1
ATOM 678 C CA . ASP A 1 90 ? -12.083 1.205 4.419 1.00 91.75 90 ASP A CA 1
ATOM 679 C C . ASP A 1 90 ? -10.818 1.096 5.287 1.00 91.75 90 ASP A C 1
ATOM 681 O O . ASP A 1 90 ? -9.748 1.644 4.998 1.00 91.75 90 ASP A O 1
ATOM 685 N N . LEU A 1 91 ? -10.934 0.352 6.384 1.00 89.25 91 LEU A N 1
ATOM 686 C CA . LEU A 1 91 ? -9.816 0.056 7.271 1.00 89.25 91 LEU A CA 1
ATOM 687 C C . LEU A 1 91 ? -8.950 -1.046 6.645 1.00 89.25 91 LEU A C 1
ATOM 689 O O . LEU A 1 91 ? -9.453 -2.101 6.259 1.00 89.25 91 LEU A O 1
ATOM 693 N N . VAL A 1 92 ? -7.639 -0.810 6.580 1.00 88.44 92 VAL A N 1
ATOM 694 C CA . VAL A 1 92 ? -6.664 -1.771 6.062 1.00 88.44 92 VAL A CA 1
ATOM 695 C C . VAL A 1 92 ? -5.915 -2.407 7.230 1.00 88.44 92 VAL A C 1
ATOM 697 O O . VAL A 1 92 ? -5.252 -1.733 8.018 1.00 88.44 92 VAL A O 1
ATOM 700 N N . LEU A 1 93 ? -5.997 -3.730 7.335 1.00 87.06 93 LEU A N 1
ATOM 701 C CA . LEU A 1 93 ? -5.173 -4.524 8.240 1.00 87.06 93 LEU A CA 1
ATOM 702 C C . LEU A 1 93 ? -4.237 -5.390 7.403 1.00 87.06 93 LEU A C 1
ATOM 704 O O . LEU A 1 93 ? -4.683 -6.316 6.732 1.00 87.06 93 LEU A O 1
ATOM 708 N N . ALA A 1 94 ? -2.940 -5.104 7.461 1.00 85.38 94 ALA A N 1
ATOM 709 C CA . ALA A 1 94 ? -1.938 -5.817 6.681 1.00 85.38 94 ALA A CA 1
ATOM 710 C C . ALA A 1 94 ? -0.913 -6.508 7.589 1.00 85.38 94 ALA A C 1
ATOM 712 O O . ALA A 1 94 ? -0.371 -5.906 8.521 1.00 85.38 94 ALA A O 1
ATOM 713 N N . LYS A 1 95 ? -0.659 -7.789 7.315 1.00 83.06 95 LYS A N 1
ATOM 714 C CA . LYS A 1 95 ? 0.318 -8.642 7.998 1.00 83.06 95 LYS A CA 1
ATOM 715 C C . LYS A 1 95 ? 1.057 -9.514 6.992 1.00 83.06 95 LYS A C 1
ATOM 717 O O . LYS A 1 95 ? 0.678 -9.579 5.827 1.00 83.06 95 LYS A O 1
ATOM 722 N N . MET A 1 96 ? 2.093 -10.214 7.451 1.00 76.62 96 MET A N 1
ATOM 723 C CA . MET A 1 96 ? 2.859 -11.125 6.596 1.00 76.62 96 MET A CA 1
ATOM 724 C C . MET A 1 96 ? 1.983 -12.202 5.942 1.00 76.62 96 MET A C 1
ATOM 726 O O . MET A 1 96 ? 2.268 -12.607 4.823 1.00 76.62 96 MET A O 1
ATOM 730 N N . GLU A 1 97 ? 0.910 -12.639 6.606 1.00 81.31 97 GLU A N 1
ATOM 731 C CA . GLU A 1 97 ? -0.014 -13.647 6.080 1.00 81.31 97 GLU A CA 1
ATOM 732 C C . GLU A 1 97 ? -0.954 -13.095 4.998 1.00 81.31 97 GLU A C 1
ATOM 734 O O . GLU A 1 97 ? -1.506 -13.864 4.212 1.00 81.31 97 GLU A O 1
ATOM 739 N N . GLY A 1 98 ? -1.163 -11.776 4.955 1.00 83.88 98 GLY A N 1
ATOM 740 C CA . GLY A 1 98 ? -2.046 -11.150 3.981 1.00 83.88 98 GLY A CA 1
ATOM 741 C C . GLY A 1 98 ? -2.677 -9.843 4.447 1.00 83.88 98 GLY A C 1
ATOM 742 O O . GLY A 1 98 ? -2.277 -9.225 5.435 1.00 83.88 98 GLY A O 1
ATOM 743 N N . ILE A 1 99 ? -3.686 -9.417 3.687 1.00 89.50 99 ILE A N 1
ATOM 744 C CA . ILE A 1 99 ? -4.331 -8.111 3.819 1.00 89.50 99 ILE A CA 1
ATOM 745 C C . ILE A 1 99 ? -5.833 -8.317 3.959 1.00 89.50 99 ILE A C 1
ATOM 747 O O . ILE A 1 99 ? -6.447 -9.036 3.169 1.00 89.50 99 ILE A O 1
ATOM 751 N N . LEU A 1 100 ? -6.417 -7.660 4.953 1.00 90.62 100 LEU A N 1
ATOM 752 C CA . LEU A 1 100 ? -7.848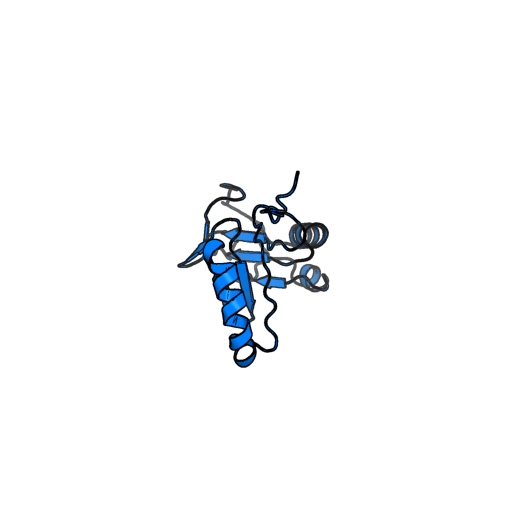 -7.614 5.198 1.00 90.62 100 LEU A CA 1
ATOM 753 C C . LEU A 1 100 ? -8.337 -6.173 5.044 1.00 90.62 100 LEU A C 1
ATOM 755 O O . LEU A 1 100 ? -7.803 -5.259 5.674 1.00 90.62 100 LEU A O 1
ATOM 759 N N . PHE A 1 101 ? -9.377 -5.996 4.235 1.00 92.06 101 PHE A N 1
ATOM 760 C CA . PHE A 1 101 ? -10.110 -4.740 4.116 1.00 92.06 101 PHE A CA 1
ATOM 761 C C . PHE A 1 101 ? -11.395 -4.846 4.931 1.00 92.06 101 PHE A C 1
ATOM 763 O O . PHE A 1 101 ? -12.171 -5.787 4.760 1.00 92.06 101 PHE A O 1
ATOM 770 N N . ILE A 1 102 ? -11.594 -3.903 5.846 1.00 91.00 102 ILE A N 1
ATOM 771 C CA . ILE A 1 102 ? -12.750 -3.840 6.735 1.00 91.00 102 ILE A CA 1
ATOM 772 C C . ILE A 1 102 ? -13.610 -2.654 6.289 1.00 91.00 102 ILE A C 1
ATOM 774 O O . ILE A 1 102 ? -13.125 -1.520 6.341 1.00 91.00 102 ILE A O 1
ATOM 778 N N . PRO A 1 103 ? -14.875 -2.884 5.888 1.00 91.50 103 PRO A N 1
ATOM 779 C CA . PRO A 1 103 ? -15.767 -1.811 5.476 1.00 91.50 103 PRO A CA 1
ATOM 780 C C . PRO A 1 103 ? -15.888 -0.721 6.539 1.00 91.50 103 PRO A C 1
ATOM 782 O O . PRO A 1 103 ? -16.106 -1.024 7.714 1.00 91.50 103 PRO A O 1
ATOM 785 N N . ALA A 1 104 ? -15.817 0.544 6.123 1.00 88.81 104 ALA A N 1
ATOM 786 C CA . ALA A 1 104 ? -15.864 1.705 7.020 1.00 88.81 104 ALA A CA 1
ATOM 787 C C . ALA A 1 104 ? -17.015 1.657 8.050 1.00 88.81 104 ALA A C 1
ATOM 789 O O . ALA A 1 104 ? -16.819 1.938 9.229 1.00 88.81 104 ALA A O 1
ATOM 790 N N . HIS A 1 105 ? -18.212 1.238 7.626 1.00 87.06 105 HIS A N 1
ATOM 791 C CA . HIS A 1 105 ? -19.401 1.159 8.485 1.00 87.06 105 HIS A CA 1
ATOM 792 C C . HIS A 1 105 ? -19.352 0.033 9.532 1.00 87.06 105 HIS A C 1
ATOM 794 O O . HIS A 1 105 ? -20.147 0.042 10.467 1.00 87.06 105 HIS A O 1
ATOM 800 N N . LEU A 1 106 ? -18.439 -0.931 9.385 1.00 87.31 106 LEU A N 1
ATOM 801 C CA . LEU A 1 106 ? -18.200 -2.004 10.354 1.00 87.31 106 LEU A CA 1
ATOM 802 C C . LEU A 1 106 ? -16.971 -1.735 11.223 1.00 87.31 106 LEU A C 1
ATOM 804 O O . LEU A 1 106 ? -16.734 -2.482 12.169 1.00 87.31 106 LEU A O 1
ATOM 808 N N . ALA A 1 107 ? -16.182 -0.699 10.923 1.00 83.44 107 ALA A N 1
ATOM 809 C CA . ALA A 1 107 ? -14.901 -0.461 11.577 1.00 83.44 107 ALA A CA 1
ATOM 810 C C . ALA A 1 107 ? -15.043 -0.334 13.101 1.00 83.44 107 ALA A C 1
ATOM 812 O O . ALA A 1 107 ? -14.321 -1.002 13.835 1.00 83.44 107 ALA A O 1
ATOM 813 N N . GLU A 1 108 ? -16.014 0.448 13.579 1.00 79.31 108 GLU A N 1
ATOM 814 C CA . GLU A 1 108 ? -16.271 0.630 15.015 1.00 79.31 108 GLU A CA 1
ATOM 815 C C . GLU A 1 108 ? -16.658 -0.688 15.699 1.00 79.31 108 GLU A C 1
ATOM 817 O O . GLU A 1 108 ? -16.109 -1.038 16.742 1.00 79.31 108 GLU A O 1
ATOM 822 N N . GLN A 1 109 ? -17.538 -1.472 15.071 1.00 81.44 109 GLN A N 1
ATOM 823 C CA . GLN A 1 109 ? -17.967 -2.766 15.598 1.00 81.44 109 GLN A CA 1
ATOM 824 C C . GLN A 1 109 ? -16.810 -3.773 15.636 1.00 81.44 109 GLN A C 1
ATOM 826 O O . GLN A 1 109 ? -16.659 -4.514 16.611 1.00 81.44 109 GLN A O 1
ATOM 831 N N . VAL A 1 110 ? -15.976 -3.796 14.594 1.00 80.56 110 VAL A N 1
ATOM 832 C CA . VAL A 1 110 ? -14.799 -4.666 14.518 1.00 80.56 110 VAL A CA 1
ATOM 833 C C . VAL A 1 110 ? -13.772 -4.268 15.568 1.00 80.56 110 VAL A C 1
ATOM 835 O O . VAL A 1 110 ? -13.273 -5.152 16.251 1.00 80.56 110 VAL A O 1
ATOM 838 N N . VAL A 1 111 ? -13.491 -2.977 15.755 1.00 74.94 111 VAL A N 1
ATOM 839 C CA . VAL A 1 111 ? -12.550 -2.497 16.781 1.00 74.94 111 VAL A CA 1
ATOM 840 C C . VAL A 1 111 ? -13.075 -2.790 18.189 1.00 74.94 111 VAL A C 1
ATOM 842 O O . VAL A 1 111 ? -12.342 -3.356 18.997 1.00 74.94 111 VAL A O 1
ATOM 845 N N . GLY A 1 112 ? -14.352 -2.506 18.462 1.00 71.31 112 GLY A N 1
ATOM 846 C CA . GLY A 1 112 ? -14.977 -2.784 19.759 1.00 71.31 112 GLY A CA 1
ATOM 847 C C . GLY A 1 112 ? -15.032 -4.277 20.098 1.00 71.31 112 GLY A C 1
ATOM 848 O O . GLY A 1 112 ? -14.848 -4.661 21.248 1.00 71.31 112 GLY A O 1
ATOM 849 N N . THR A 1 113 ? -15.205 -5.142 19.093 1.00 68.00 113 THR A N 1
ATOM 850 C CA . THR A 1 113 ? -15.129 -6.603 19.274 1.00 68.00 113 THR A CA 1
ATOM 851 C C . THR A 1 113 ? -13.675 -7.091 19.333 1.00 68.00 113 THR A C 1
ATOM 853 O O . THR A 1 113 ? -13.373 -8.071 20.009 1.00 68.00 113 THR A O 1
ATOM 856 N N . ALA A 1 114 ? -12.740 -6.418 18.657 1.00 57.59 114 ALA A N 1
ATOM 857 C CA . ALA A 1 114 ? -11.321 -6.774 18.615 1.00 57.59 114 ALA A CA 1
ATOM 858 C C . ALA A 1 114 ? -10.564 -6.472 19.919 1.00 57.59 114 ALA A C 1
ATOM 860 O O . ALA A 1 114 ? -9.496 -7.049 20.120 1.00 57.59 114 ALA A O 1
ATOM 861 N N . GLU A 1 115 ? -11.130 -5.700 20.851 1.00 52.09 115 GLU A N 1
ATOM 862 C CA . GLU A 1 115 ? -10.698 -5.715 22.261 1.00 52.09 115 GLU A CA 1
ATOM 863 C C . GLU A 1 115 ? -10.721 -7.158 22.830 1.00 52.09 115 GLU A C 1
ATOM 865 O O . GLU A 1 115 ? -9.838 -7.542 23.596 1.00 52.09 115 GLU A O 1
ATOM 870 N N . PHE A 1 116 ? -11.628 -8.020 22.344 1.00 42.09 116 PHE A N 1
ATOM 871 C CA . PHE A 1 116 ? -11.642 -9.473 22.595 1.00 42.09 116 PHE A CA 1
ATOM 872 C C . PHE A 1 116 ? -10.623 -10.246 21.721 1.00 42.09 116 PHE A C 1
ATOM 874 O O . PHE A 1 116 ? -10.117 -11.305 22.093 1.00 42.09 116 PHE A O 1
ATOM 881 N N . GLY A 1 117 ? -10.271 -9.693 20.556 1.00 44.81 117 GLY A N 1
ATOM 882 C CA . GLY A 1 117 ? -9.305 -10.209 19.577 1.00 44.81 117 GLY A CA 1
ATOM 883 C C . GLY A 1 117 ? -7.827 -9.947 19.898 1.00 44.81 117 GLY A C 1
ATOM 884 O O . GLY A 1 117 ? -6.960 -10.489 19.208 1.00 44.81 117 GLY A O 1
ATOM 885 N N . ARG A 1 118 ? -7.502 -9.207 20.971 1.00 47.12 118 ARG A N 1
ATOM 886 C CA . ARG A 1 118 ? -6.123 -9.094 21.497 1.00 47.12 118 ARG A CA 1
ATOM 887 C C . ARG A 1 118 ? -5.502 -10.473 21.791 1.00 47.12 118 ARG A C 1
ATOM 889 O O . ARG A 1 118 ? -4.284 -10.615 21.723 1.00 47.12 118 ARG A O 1
ATOM 896 N N . LEU A 1 119 ? -6.342 -11.490 22.022 1.00 44.19 119 LEU A N 1
ATOM 897 C CA . LEU A 1 119 ? -5.969 -12.901 22.176 1.00 44.19 119 LEU A CA 1
ATOM 898 C C . LEU A 1 119 ? -5.502 -13.569 20.865 1.00 44.19 119 LEU A C 1
ATOM 900 O O . LEU A 1 119 ? -4.637 -14.437 20.895 1.00 44.19 119 LEU A O 1
ATOM 904 N N . TRP A 1 120 ? -6.042 -13.159 19.716 1.00 44.62 120 TRP A N 1
ATOM 905 C CA . TRP A 1 120 ? -5.642 -13.674 18.400 1.00 44.62 120 TRP A CA 1
ATOM 906 C C . TRP A 1 120 ? -4.524 -12.846 17.756 1.00 44.62 120 TRP A C 1
ATOM 908 O O . TRP A 1 120 ? -3.794 -13.350 16.904 1.00 44.62 120 TRP A O 1
ATOM 918 N N . PHE A 1 121 ? -4.368 -11.574 18.145 1.00 46.81 121 PHE A N 1
ATOM 919 C CA . PHE A 1 121 ? -3.510 -10.627 17.430 1.00 46.81 121 PHE A CA 1
ATOM 920 C C . PHE A 1 121 ? -2.683 -9.714 18.356 1.0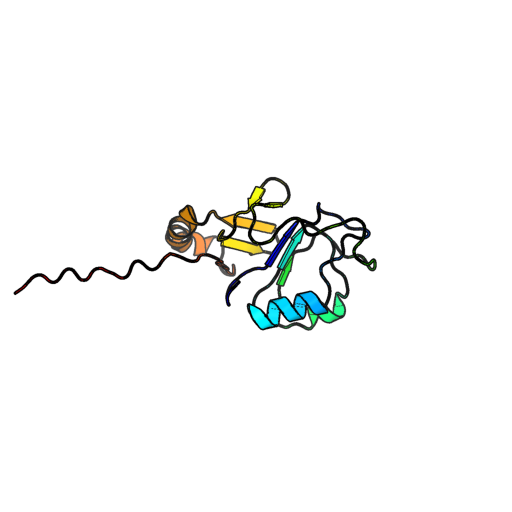0 46.81 121 PHE A C 1
ATOM 922 O O . PHE A 1 121 ? -2.857 -8.496 18.325 1.00 46.81 121 PHE A O 1
ATOM 929 N N . PRO A 1 122 ? -1.720 -10.259 19.120 1.00 45.62 122 PRO A N 1
ATOM 930 C CA . PRO A 1 122 ? -0.948 -9.490 20.102 1.00 45.62 122 PRO A CA 1
ATOM 931 C C . PRO A 1 122 ? -0.053 -8.388 19.497 1.00 45.62 122 PRO A C 1
ATOM 933 O O . PRO A 1 122 ? 0.254 -7.423 20.189 1.00 45.62 122 PRO A O 1
ATOM 936 N N . ASN A 1 123 ? 0.318 -8.492 18.210 1.00 48.38 123 ASN A N 1
ATOM 937 C CA . ASN A 1 123 ? 1.256 -7.577 17.530 1.00 48.38 123 ASN A CA 1
ATOM 938 C C . ASN A 1 123 ? 0.699 -6.943 16.234 1.00 48.38 123 ASN A C 1
ATOM 940 O O . ASN A 1 123 ? 1.460 -6.409 15.427 1.00 48.38 123 ASN A O 1
ATOM 944 N N . GLY A 1 124 ? -0.608 -7.050 15.967 1.00 42.75 124 GLY A N 1
ATOM 945 C CA . GLY A 1 124 ? -1.203 -6.488 14.749 1.00 42.75 124 GLY A CA 1
ATOM 946 C C . GLY A 1 124 ? -1.317 -4.966 14.825 1.00 42.75 124 GLY A C 1
ATOM 947 O O . GLY A 1 124 ? -1.959 -4.452 15.734 1.00 42.75 124 GLY A O 1
ATOM 948 N N . LYS A 1 125 ? -0.732 -4.236 13.870 1.00 43.84 125 LYS A N 1
ATOM 949 C CA . LYS A 1 125 ? -0.999 -2.800 13.713 1.00 43.84 125 LYS A CA 1
ATOM 950 C C . LYS A 1 125 ? -2.309 -2.628 12.943 1.00 43.84 125 LYS A C 1
ATOM 952 O O . LYS A 1 125 ? -2.358 -2.935 11.757 1.00 43.84 125 LYS A O 1
ATOM 957 N N . PHE A 1 126 ? -3.360 -2.155 13.606 1.00 46.41 126 PHE A N 1
ATOM 958 C CA . PHE A 1 126 ? -4.559 -1.661 12.924 1.00 46.41 126 PHE A CA 1
ATOM 959 C C . PHE A 1 126 ? -4.234 -0.294 12.301 1.00 46.41 126 PHE A C 1
ATOM 961 O O . PHE A 1 126 ? -3.686 0.564 12.993 1.00 46.41 126 PHE A O 1
ATOM 968 N N . GLN A 1 127 ? -4.515 -0.090 11.009 1.00 51.94 127 GLN A N 1
ATOM 969 C CA . GLN A 1 127 ? -4.242 1.179 10.317 1.00 51.94 127 GLN A CA 1
ATOM 970 C C . GLN A 1 127 ? -5.491 1.687 9.592 1.00 51.94 127 GLN A C 1
ATOM 972 O O . GLN A 1 127 ? -5.844 1.227 8.511 1.00 51.94 127 GLN A O 1
ATOM 977 N N . THR A 1 128 ? -6.187 2.632 10.220 1.00 41.06 128 THR A N 1
ATOM 978 C CA . THR A 1 128 ? -7.463 3.191 9.754 1.00 41.06 128 THR A CA 1
ATOM 979 C C . THR A 1 128 ? -7.265 4.296 8.718 1.00 41.06 128 THR A C 1
ATOM 981 O O . THR A 1 128 ? -6.520 5.232 8.986 1.00 41.06 128 THR A O 1
ATOM 984 N N . THR A 1 129 ? -8.036 4.268 7.626 1.00 41.47 129 THR A N 1
ATOM 985 C CA . THR A 1 129 ? -8.321 5.456 6.784 1.00 41.47 129 THR A CA 1
ATOM 986 C C . THR A 1 129 ? -9.718 6.045 7.080 1.00 41.47 129 THR A C 1
ATOM 988 O O . THR A 1 129 ? -10.267 6.831 6.310 1.00 41.47 129 THR A O 1
ATOM 991 N N . TYR A 1 130 ? -10.341 5.641 8.200 1.00 31.94 130 TYR A N 1
ATOM 992 C CA . TYR A 1 130 ? -11.713 6.020 8.540 1.00 31.94 130 TYR A CA 1
ATOM 993 C C . TYR A 1 130 ? -11.798 7.489 8.960 1.00 31.94 130 TYR A C 1
ATOM 995 O O . TYR A 1 130 ? -11.360 7.871 10.045 1.00 31.94 130 TYR A O 1
ATOM 1003 N N . HIS A 1 131 ? -12.439 8.300 8.125 1.00 40.53 131 HIS A N 1
ATOM 1004 C CA . HIS A 1 131 ? -12.878 9.638 8.496 1.00 40.53 131 HIS A CA 1
ATOM 1005 C C . HIS A 1 131 ? -14.344 9.580 8.917 1.00 40.53 131 HIS A C 1
ATOM 1007 O O . HIS A 1 131 ? -15.258 9.757 8.108 1.00 40.53 131 HIS A O 1
ATOM 1013 N N . GLY A 1 132 ? -14.567 9.316 10.205 1.00 28.77 132 GLY A N 1
ATOM 1014 C CA . GLY A 1 132 ? -15.855 9.583 10.828 1.00 28.77 132 GLY A CA 1
ATOM 1015 C C . GLY A 1 132 ? -16.181 11.060 10.636 1.00 28.77 132 GLY A C 1
ATOM 1016 O O . GLY A 1 132 ? -15.396 11.923 11.017 1.00 28.77 132 GLY A O 1
ATOM 1017 N N . ARG A 1 133 ? -17.321 11.365 10.007 1.00 31.38 133 ARG A N 1
ATOM 1018 C CA . ARG A 1 133 ? -17.886 12.714 10.076 1.00 31.38 133 ARG A CA 1
ATOM 1019 C C . ARG A 1 133 ? -18.040 13.062 11.552 1.00 31.38 133 ARG A C 1
ATOM 1021 O O . ARG A 1 133 ? -18.715 12.317 12.262 1.00 31.38 133 ARG A O 1
ATOM 1028 N N . ASP A 1 134 ? -17.448 14.178 11.963 1.00 35.53 134 ASP A N 1
ATOM 1029 C CA . ASP A 1 134 ? -17.708 14.831 13.240 1.00 35.53 134 ASP A CA 1
ATOM 1030 C C . ASP A 1 134 ? -19.214 14.825 13.524 1.00 35.53 134 ASP A C 1
ATOM 1032 O O . ASP A 1 134 ? -19.994 15.578 12.938 1.00 35.53 134 ASP A O 1
ATOM 1036 N N . ARG A 1 135 ? -19.640 13.960 14.440 1.00 33.41 135 ARG A N 1
ATOM 1037 C CA . ARG A 1 135 ? -20.765 14.278 15.304 1.00 33.41 135 ARG A CA 1
ATOM 1038 C C . ARG A 1 135 ? -20.129 14.760 16.589 1.00 33.41 135 ARG A C 1
ATOM 1040 O O . ARG A 1 135 ? -19.745 13.952 17.429 1.00 33.41 135 ARG A O 1
ATOM 1047 N N . GLN A 1 136 ? -19.989 16.079 16.713 1.00 28.03 136 GLN A N 1
ATOM 1048 C CA . GLN A 1 136 ? -19.869 16.670 18.038 1.00 28.03 136 GLN A CA 1
ATOM 1049 C C . GLN A 1 136 ? -21.015 16.120 18.904 1.00 28.03 136 GLN A C 1
ATOM 1051 O O . GLN A 1 136 ? -22.139 15.994 18.396 1.00 28.03 136 GLN A O 1
ATOM 1056 N N . PRO A 1 137 ? -20.771 15.776 20.177 1.00 26.42 137 PRO A N 1
ATOM 1057 C CA . PRO A 1 137 ? -21.856 15.559 21.114 1.00 26.42 137 PRO A CA 1
ATOM 1058 C C . PRO A 1 137 ? -22.700 16.834 21.128 1.00 26.42 137 PRO A C 1
ATOM 1060 O O . PRO A 1 137 ? -22.188 17.924 21.376 1.00 26.42 137 PRO A O 1
ATOM 1063 N N . VAL A 1 138 ? -23.987 16.717 20.808 1.00 37.09 138 VAL A N 1
ATOM 1064 C CA . VAL A 1 138 ? -24.934 17.772 21.157 1.00 37.09 138 VAL A CA 1
ATOM 1065 C C . VAL A 1 138 ? -25.074 17.668 22.668 1.00 37.09 138 VAL A C 1
ATOM 1067 O O . VAL A 1 138 ? -25.800 16.806 23.161 1.00 37.09 138 VAL A O 1
ATOM 1070 N N . ASP A 1 139 ? -24.325 18.496 23.393 1.00 30.23 139 ASP A N 1
ATOM 1071 C CA . ASP A 1 139 ? -24.536 18.710 24.818 1.00 30.23 139 ASP A CA 1
ATOM 1072 C C . ASP A 1 139 ? -25.930 19.316 24.991 1.00 30.23 139 ASP A C 1
ATOM 1074 O O . ASP A 1 139 ? -26.151 20.524 24.910 1.00 30.23 139 ASP A O 1
ATOM 1078 N N . GLY A 1 140 ? -26.910 18.435 25.179 1.00 33.88 140 GLY A N 1
ATOM 1079 C CA . GLY A 1 140 ? -28.249 18.782 25.612 1.00 33.88 140 GLY A CA 1
ATOM 1080 C C . GLY A 1 140 ? -28.220 19.207 27.073 1.00 33.88 140 GLY A C 1
ATOM 1081 O O . GLY A 1 140 ? -28.611 18.439 27.946 1.00 33.88 140 GLY A O 1
ATOM 1082 N N . GLN A 1 141 ? -27.780 20.435 27.342 1.00 31.41 141 GLN A N 1
ATOM 1083 C CA . GLN A 1 141 ? -28.175 21.152 28.549 1.00 31.41 141 GLN A CA 1
ATOM 1084 C C . GLN A 1 141 ? -29.357 22.057 28.208 1.00 31.41 141 GLN A C 1
ATOM 1086 O O . GLN A 1 141 ? -29.209 23.123 27.617 1.00 31.41 141 GLN A O 1
ATOM 1091 N N . GLY A 1 142 ? -30.551 21.607 28.589 1.00 31.41 142 GLY A N 1
ATOM 1092 C CA . GLY A 1 142 ? -31.663 22.511 28.835 1.00 31.41 142 GLY A CA 1
ATOM 1093 C C . GLY A 1 142 ? -31.477 23.176 30.197 1.00 31.41 142 GLY A C 1
ATOM 1094 O O . GLY A 1 142 ? -31.326 22.471 31.195 1.00 31.41 142 GLY A O 1
ATOM 1095 N N . GLN A 1 143 ? -31.496 24.510 30.218 1.00 32.41 143 GLN A N 1
ATOM 1096 C CA 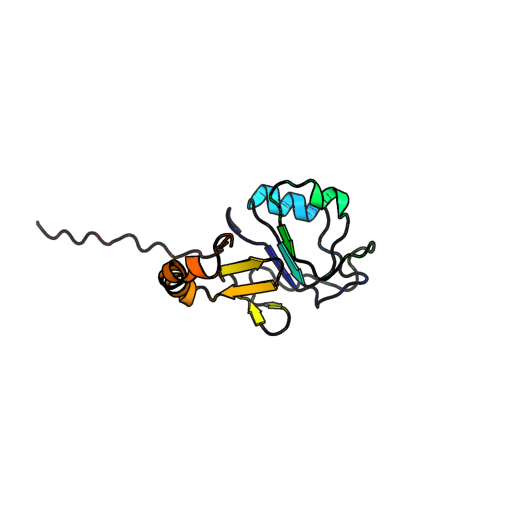. GLN A 1 143 ? -32.098 25.357 31.255 1.00 32.41 143 GLN A CA 1
ATOM 1097 C C . GLN A 1 143 ? -31.901 26.835 30.888 1.00 32.41 143 GLN A C 1
ATOM 1099 O O . GLN A 1 143 ? -30.773 27.292 30.711 1.00 32.41 143 GLN A O 1
ATOM 1104 N N . GLY A 1 144 ? -33.022 27.550 30.776 1.00 34.69 144 GLY A N 1
ATOM 1105 C CA . GLY A 1 144 ? -33.136 28.970 30.448 1.00 34.69 144 GLY A CA 1
ATOM 1106 C C . GLY A 1 144 ? -34.549 29.286 29.998 1.00 34.69 144 GLY A C 1
ATOM 1107 O O . GLY A 1 144 ? -34.822 29.053 28.803 1.00 34.69 144 GLY A O 1
#

InterPro domains:
  IPR005493 Ribonuclease E inhibitor RraA/RraA-like protein [PF03737] (3-100)
  IPR036704 Ribonuclease E inhibitor RraA/RraA-like superfamily [SSF89562] (3-108)

Foldseek 3Di:
DAALDEAEEEQPLEEALSAPAELVVQCVCCVGHVEEYEYSYAHEPVVNNVVPPSYDYHYNYHDHHHHDPDDDPDDQCWDDRDPDIAHQFWKWWQDPVGIDTHDLVCVVVCVVCCVVVCVVPVPTDTGTSHDDDDPDPPPPDDDD

Secondary structure (DSSP, 8-state):
--TTPPEEEEEEEE-TT---B-HHHHHHHHHHHSS-EEEEEEE--HHHHHTSTT--EE-SEE-SS---S-----SSS-EEETTEEE-TTPEEEEETTEEEEE-GGGHHHHHHHHHHHTTT-TT---B-----------------

Radius of gyration: 17.94 Å; chains: 1; bounding box: 50×43×52 Å

Sequence (144 aa):
MLPGDVYVEDSFGKIDAGTLMGAILATSIYSRFGNGVVFNGSARNLESIGKIKGFNAFVRDFHPSFLEEEVLMGLNTPIRIGRVMVLPGDLVLAKMEGILFIPAHLAEQVVGTAEFGRLWFPNGKFQTTYHGRDRQPVDGQGQG

pLDDT: mean 78.38, std 21.17, range [26.42, 94.75]

Organism: NCBI:txid641691